Protein AF-A0A536BA18-F1 (afdb_monomer_lite)

Sequence (84 aa):
MKRLPVQKTYKLFIGGAFPRSESGRTLVAEGANVARASRKDLRDAVRIARQAGVGWAKATAYNRGQVLYRIAEMMETRRAELAS

pLDDT: mean 94.12, std 7.55, range [60.0, 98.62]

Radius of gyration: 17.01 Å; chains: 1; bounding box: 34×26×53 Å

Foldseek 3Di:
DDDDDDQDEQADCALNDRDAAPVNDWDDDPNHTYGDHDPVNVVRRVVSCVVCVVVVVPDDPVVVVVVVVVVVVVCVVCVVVVVD

Structure (mmCIF, N/CA/C/O backbone):
data_AF-A0A536BA18-F1
#
_entry.id   AF-A0A536BA18-F1
#
loop_
_atom_site.group_PDB
_atom_site.id
_atom_site.type_symbol
_atom_site.label_atom_id
_atom_site.label_alt_id
_atom_site.label_comp_id
_atom_site.label_asym_id
_atom_site.label_entity_id
_atom_site.label_seq_id
_atom_site.pdbx_PDB_ins_code
_atom_site.Cartn_x
_atom_site.Cartn_y
_atom_site.Cartn_z
_atom_site.occupancy
_atom_site.B_iso_or_equiv
_atom_site.auth_seq_id
_atom_site.auth_comp_id
_atom_site.auth_asym_id
_atom_site.auth_atom_id
_atom_site.pdbx_PDB_model_num
ATOM 1 N N . MET A 1 1 ? -6.898 -9.273 -36.569 1.00 60.00 1 MET A N 1
ATOM 2 C CA . MET A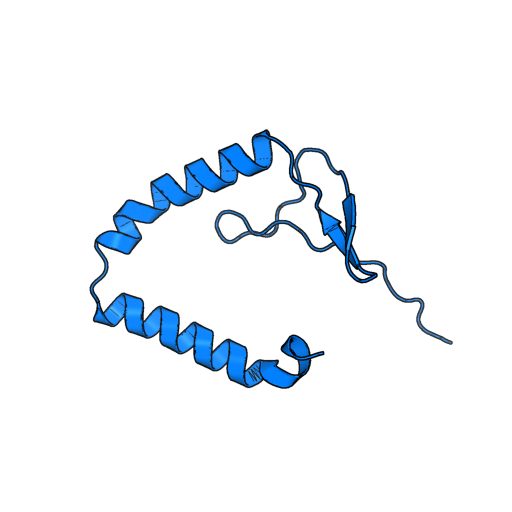 1 1 ? -5.562 -9.013 -35.975 1.00 60.00 1 MET A CA 1
ATOM 3 C C . MET A 1 1 ? -5.541 -9.522 -34.536 1.00 60.00 1 MET A C 1
ATOM 5 O O . MET A 1 1 ? -6.420 -9.148 -33.773 1.00 60.00 1 MET A O 1
ATOM 9 N N . LYS A 1 2 ? -4.589 -10.390 -34.164 1.00 72.50 2 LYS A N 1
ATOM 10 C CA . LYS A 1 2 ? -4.443 -10.914 -32.792 1.00 72.50 2 LYS A CA 1
ATOM 11 C C . LYS A 1 2 ? -3.652 -9.902 -31.955 1.00 72.50 2 LYS A C 1
ATOM 13 O O . LYS A 1 2 ? -2.543 -9.539 -32.335 1.00 72.50 2 LYS A O 1
ATOM 18 N N . ARG A 1 3 ? -4.222 -9.413 -30.849 1.00 77.06 3 ARG A N 1
ATOM 19 C CA . ARG A 1 3 ? -3.551 -8.462 -29.947 1.00 77.06 3 ARG A CA 1
ATOM 20 C C . ARG A 1 3 ? -2.322 -9.127 -29.323 1.00 77.06 3 ARG A C 1
ATOM 22 O O . ARG A 1 3 ? -2.449 -10.179 -28.701 1.00 77.06 3 ARG A O 1
ATOM 29 N N . LEU A 1 4 ? -1.155 -8.503 -29.469 1.00 78.19 4 LEU A N 1
ATOM 30 C CA . LEU A 1 4 ? 0.055 -8.934 -28.772 1.00 78.19 4 LEU A CA 1
ATOM 31 C C . LEU A 1 4 ? -0.087 -8.629 -27.270 1.00 78.19 4 LEU A C 1
ATOM 33 O O . LEU A 1 4 ? -0.490 -7.513 -26.915 1.00 78.19 4 LEU A O 1
ATOM 37 N N . PRO A 1 5 ? 0.207 -9.588 -26.377 1.00 77.12 5 PRO A N 1
ATOM 38 C CA . PRO A 1 5 ? 0.173 -9.338 -24.945 1.00 77.12 5 PRO A CA 1
ATOM 39 C C . PRO A 1 5 ? 1.275 -8.340 -24.575 1.00 77.12 5 PRO A C 1
ATOM 41 O O . PRO A 1 5 ? 2.454 -8.552 -24.849 1.00 77.12 5 PRO A O 1
ATOM 44 N N . VAL A 1 6 ? 0.881 -7.229 -23.953 1.00 80.75 6 VAL A N 1
ATOM 45 C CA . VAL A 1 6 ? 1.830 -6.251 -23.414 1.00 80.75 6 VAL A CA 1
ATOM 46 C C . VAL A 1 6 ? 2.417 -6.829 -22.136 1.00 80.75 6 VAL A C 1
ATOM 48 O O . VAL A 1 6 ? 1.695 -6.999 -21.152 1.00 80.75 6 VAL A O 1
ATOM 51 N N . GLN A 1 7 ? 3.719 -7.101 -22.148 1.00 76.00 7 GLN A N 1
ATOM 52 C CA . GLN A 1 7 ? 4.440 -7.542 -20.961 1.00 76.00 7 GLN A CA 1
ATOM 53 C C . GLN A 1 7 ? 4.481 -6.401 -19.943 1.00 76.00 7 GLN A C 1
ATOM 55 O O . GLN A 1 7 ? 5.090 -5.356 -20.180 1.00 76.00 7 GLN A O 1
ATOM 60 N N . LYS A 1 8 ? 3.787 -6.583 -18.819 1.00 86.38 8 LYS A N 1
ATOM 61 C CA . LYS A 1 8 ? 3.749 -5.615 -17.720 1.00 86.38 8 LYS A CA 1
ATOM 62 C C . LYS A 1 8 ? 4.651 -6.088 -16.589 1.00 86.38 8 LYS A C 1
ATOM 64 O O . LYS A 1 8 ? 4.697 -7.275 -16.282 1.00 86.38 8 LYS A O 1
ATOM 69 N N . THR A 1 9 ? 5.329 -5.137 -15.954 1.00 92.75 9 THR A N 1
ATOM 70 C CA . THR A 1 9 ? 6.069 -5.375 -14.714 1.00 92.75 9 THR A CA 1
ATOM 71 C C . THR A 1 9 ? 5.243 -4.890 -13.534 1.00 92.75 9 THR A C 1
ATOM 73 O O . THR A 1 9 ? 4.881 -3.710 -13.477 1.00 92.75 9 THR A O 1
ATOM 76 N N . TYR A 1 10 ? 4.993 -5.770 -12.570 1.00 94.50 10 TYR A N 1
ATOM 77 C CA . TYR A 1 10 ? 4.443 -5.382 -11.280 1.00 94.50 10 TYR A CA 1
ATOM 78 C C . TYR A 1 10 ? 5.486 -4.576 -10.507 1.00 94.50 10 TYR A C 1
ATOM 80 O O . TYR A 1 10 ? 6.604 -5.027 -10.244 1.00 94.50 10 TYR A O 1
ATOM 88 N N . LYS A 1 11 ? 5.120 -3.333 -10.203 1.00 96.31 11 LYS A N 1
ATOM 89 C CA . LYS A 1 11 ? 5.962 -2.375 -9.488 1.00 96.31 11 LYS A CA 1
ATOM 90 C C . LYS A 1 11 ? 5.852 -2.581 -7.979 1.00 96.31 11 LYS A C 1
ATOM 92 O O . LYS A 1 11 ? 4.901 -3.190 -7.497 1.00 96.31 11 LYS A O 1
ATOM 97 N N . LEU A 1 12 ? 6.802 -2.013 -7.241 1.00 97.12 12 LEU A N 1
ATOM 98 C CA . LEU A 1 12 ? 6.684 -1.895 -5.789 1.00 97.12 12 LEU A CA 1
ATOM 99 C C . LEU A 1 12 ? 5.510 -0.967 -5.448 1.00 97.12 12 LEU A C 1
ATOM 101 O O . LEU A 1 12 ? 5.197 -0.074 -6.233 1.00 97.12 12 LEU A O 1
ATOM 105 N N . PHE A 1 13 ? 4.900 -1.149 -4.279 1.00 97.69 13 PHE A N 1
ATOM 106 C CA . PHE A 1 13 ? 3.921 -0.213 -3.728 1.00 97.69 13 PHE A CA 1
ATOM 107 C C . PHE A 1 13 ? 4.488 0.406 -2.451 1.00 97.69 13 PHE A C 1
ATOM 109 O O . PHE A 1 13 ? 4.587 -0.255 -1.419 1.00 97.69 13 PHE A O 1
ATOM 116 N N . ILE A 1 14 ? 4.938 1.658 -2.540 1.00 97.81 14 ILE A N 1
ATOM 117 C CA . ILE A 1 14 ? 5.643 2.351 -1.457 1.00 97.81 14 ILE A CA 1
ATOM 118 C C . ILE A 1 14 ? 5.045 3.749 -1.315 1.00 97.81 14 ILE A C 1
ATOM 120 O O . ILE A 1 14 ? 4.989 4.506 -2.281 1.00 97.81 14 ILE A O 1
ATOM 124 N N . GLY A 1 15 ? 4.591 4.088 -0.104 1.00 95.69 15 GLY A N 1
ATOM 125 C CA . GLY A 1 15 ? 4.060 5.419 0.210 1.00 95.69 15 GLY A CA 1
ATOM 126 C C . GLY A 1 15 ? 2.820 5.819 -0.589 1.00 95.69 15 GLY A C 1
ATOM 127 O O . GLY A 1 15 ? 2.672 6.988 -0.922 1.00 95.69 15 GLY A O 1
ATOM 128 N N . GLY A 1 16 ? 1.953 4.862 -0.933 1.00 96.69 16 GLY A N 1
ATOM 129 C CA . GLY A 1 16 ? 0.746 5.130 -1.723 1.00 96.69 16 GLY A CA 1
ATOM 130 C C . GLY A 1 16 ? 0.987 5.275 -3.229 1.00 96.69 16 GLY A C 1
ATOM 131 O O . GLY A 1 16 ? 0.051 5.572 -3.964 1.00 96.69 16 GLY A O 1
ATOM 132 N N . ALA A 1 17 ? 2.214 5.048 -3.706 1.00 97.12 17 AL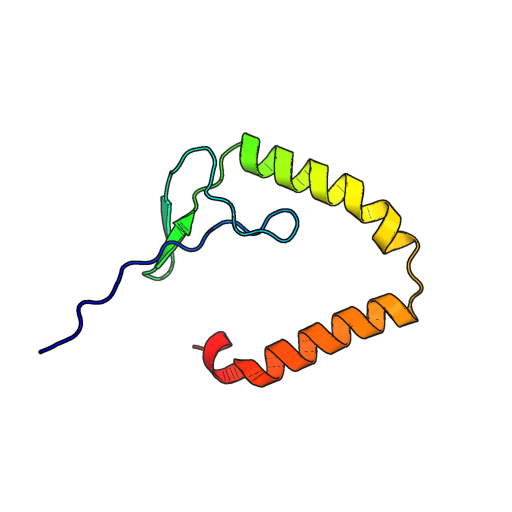A A N 1
ATOM 133 C CA . ALA A 1 17 ? 2.574 5.129 -5.117 1.00 97.12 17 ALA A CA 1
ATOM 134 C C . ALA A 1 17 ? 3.135 3.800 -5.640 1.00 97.12 17 ALA A C 1
ATOM 136 O O . ALA A 1 17 ? 3.572 2.944 -4.870 1.00 97.12 17 ALA A O 1
ATOM 137 N N . PHE A 1 18 ? 3.184 3.668 -6.971 1.00 96.94 18 PHE A N 1
ATOM 138 C CA . PHE A 1 18 ? 3.811 2.544 -7.674 1.00 96.94 18 PHE A CA 1
ATOM 139 C C . PHE A 1 18 ? 5.151 2.951 -8.323 1.00 96.94 18 PHE A C 1
ATOM 141 O O . PHE A 1 18 ? 5.215 3.100 -9.555 1.00 96.94 18 PHE A O 1
ATOM 148 N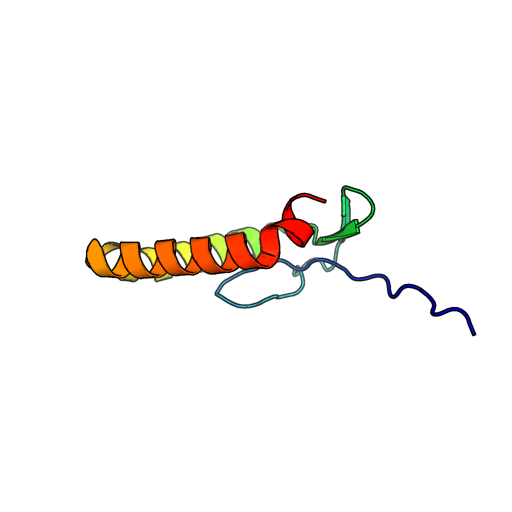 N . PRO A 1 19 ? 6.223 3.198 -7.540 1.00 95.75 19 PRO A N 1
ATOM 149 C CA . PRO A 1 19 ? 7.526 3.552 -8.087 1.00 95.75 19 PRO A CA 1
ATOM 150 C C . PRO A 1 19 ? 8.185 2.361 -8.793 1.00 95.75 19 PRO A C 1
ATOM 152 O O . PRO A 1 19 ? 7.935 1.194 -8.484 1.00 95.75 19 PRO A O 1
ATOM 155 N N . ARG A 1 20 ? 9.075 2.651 -9.746 1.00 94.62 20 ARG A N 1
ATOM 156 C CA . ARG A 1 20 ? 10.022 1.634 -10.227 1.00 94.62 20 ARG A CA 1
ATOM 157 C C . ARG A 1 20 ? 11.045 1.365 -9.120 1.00 94.62 20 ARG A C 1
ATOM 159 O O . ARG A 1 20 ? 11.386 2.292 -8.389 1.00 94.62 20 ARG A O 1
ATOM 166 N N . SER A 1 21 ? 11.536 0.127 -9.023 1.00 95.69 21 SER A N 1
ATOM 167 C CA . SER A 1 21 ? 12.712 -0.156 -8.189 1.00 95.69 21 SER A CA 1
ATOM 168 C C . SER A 1 21 ? 13.857 0.741 -8.635 1.00 95.69 21 SER A C 1
ATOM 170 O O . SER A 1 21 ? 14.078 0.892 -9.839 1.00 95.69 21 SER A O 1
ATOM 172 N N . GLU A 1 22 ? 14.597 1.293 -7.680 1.00 96.50 22 GLU A N 1
ATOM 173 C CA . GLU A 1 22 ? 15.766 2.111 -7.987 1.00 96.50 22 GLU A CA 1
ATOM 174 C C . GLU A 1 22 ? 16.800 1.346 -8.827 1.00 96.50 22 GLU A C 1
ATOM 176 O O . GLU A 1 22 ? 17.382 1.918 -9.743 1.00 96.50 22 GLU A O 1
ATOM 181 N N . SER A 1 23 ? 16.950 0.034 -8.615 1.00 94.31 23 SER A N 1
ATOM 182 C CA . SER A 1 23 ? 17.887 -0.775 -9.405 1.00 94.31 23 SER A CA 1
ATOM 183 C C . SER A 1 23 ? 17.416 -1.074 -10.834 1.00 94.31 23 SER A C 1
ATOM 185 O O . SER A 1 23 ? 18.176 -1.635 -11.618 1.00 94.31 23 SER A O 1
ATOM 187 N N . GLY A 1 24 ? 16.146 -0.804 -11.162 1.00 94.75 24 GLY A N 1
ATOM 188 C CA . GLY A 1 24 ? 15.525 -1.168 -12.442 1.00 94.75 24 GLY A CA 1
ATOM 189 C C . GLY A 1 24 ? 15.391 -2.677 -12.698 1.00 94.75 24 GLY A C 1
ATOM 190 O O . GLY A 1 24 ? 14.815 -3.074 -13.708 1.00 94.75 24 GLY A O 1
ATOM 191 N N . ARG A 1 25 ? 15.894 -3.526 -11.795 1.00 95.94 25 ARG A N 1
ATOM 192 C CA . ARG A 1 25 ? 15.927 -4.979 -11.970 1.00 95.94 25 ARG A CA 1
ATOM 193 C C . ARG A 1 25 ? 14.544 -5.595 -11.825 1.00 95.94 25 ARG A C 1
ATOM 195 O O . ARG A 1 25 ? 13.726 -5.174 -11.003 1.00 95.94 25 ARG A O 1
ATOM 202 N N . THR A 1 26 ? 14.338 -6.670 -12.567 1.00 96.19 26 THR A N 1
ATOM 203 C CA . THR A 1 26 ? 13.136 -7.498 -12.527 1.00 96.19 26 THR A CA 1
ATOM 204 C C . THR A 1 26 ? 13.507 -8.960 -12.316 1.00 96.19 26 THR A C 1
ATOM 206 O O . THR A 1 26 ? 14.654 -9.364 -12.519 1.00 96.19 26 THR A O 1
AT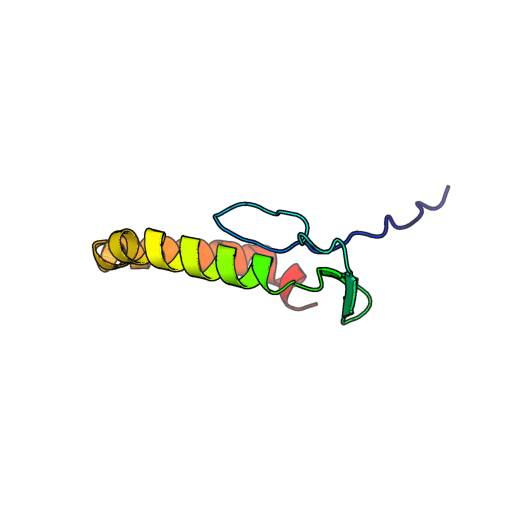OM 209 N N . LEU A 1 27 ? 12.543 -9.744 -11.849 1.00 95.25 27 LEU A N 1
ATOM 210 C CA . LEU A 1 27 ? 12.590 -11.202 -11.847 1.00 95.25 27 LEU A CA 1
ATOM 211 C C . LEU A 1 27 ? 11.241 -11.740 -12.326 1.00 95.25 27 LEU A C 1
ATOM 213 O O . LEU A 1 27 ? 10.237 -11.030 -12.251 1.00 95.25 27 LEU A O 1
ATOM 217 N N . VAL A 1 28 ? 11.224 -12.970 -12.831 1.00 95.31 28 VAL A N 1
ATOM 218 C CA . VAL A 1 28 ? 9.979 -13.651 -13.200 1.00 95.31 28 VAL A CA 1
ATOM 219 C C . VAL A 1 28 ? 9.477 -14.429 -11.988 1.00 95.31 28 VAL A C 1
ATOM 221 O O . VAL A 1 28 ? 10.216 -15.239 -11.433 1.00 95.31 28 VAL A O 1
ATOM 224 N N . ALA A 1 29 ? 8.237 -14.175 -11.584 1.00 91.69 29 ALA A N 1
ATOM 225 C CA . ALA A 1 29 ? 7.521 -14.911 -10.549 1.00 91.69 29 ALA A CA 1
ATOM 226 C C . ALA A 1 29 ? 6.149 -15.296 -11.106 1.00 91.69 29 ALA A C 1
ATOM 228 O O . ALA A 1 29 ? 5.452 -14.433 -11.632 1.00 91.69 29 ALA A O 1
ATOM 229 N N . GLU A 1 30 ? 5.799 -16.584 -11.051 1.00 89.69 30 GLU A N 1
ATOM 230 C CA . GLU A 1 30 ? 4.495 -17.096 -11.518 1.00 89.69 30 GLU A CA 1
ATOM 231 C C . GLU A 1 30 ? 4.141 -16.653 -12.956 1.00 89.69 30 GLU A C 1
ATOM 233 O O . GLU A 1 30 ? 3.013 -16.300 -13.278 1.00 89.69 30 GLU A O 1
ATOM 238 N N . GLY A 1 31 ? 5.141 -16.621 -13.847 1.00 88.81 31 GLY A N 1
ATOM 239 C CA . GLY A 1 31 ? 4.960 -16.192 -15.241 1.00 88.81 31 GLY A CA 1
ATOM 240 C C . GLY A 1 31 ? 4.824 -14.676 -15.446 1.00 88.81 31 GLY A C 1
ATOM 241 O O . GLY A 1 31 ? 4.682 -14.229 -16.584 1.00 88.81 31 GLY A O 1
ATOM 242 N N . ALA A 1 32 ? 4.925 -13.872 -14.384 1.00 90.75 32 ALA A N 1
ATOM 243 C CA . ALA A 1 32 ? 4.859 -12.417 -14.425 1.00 90.75 32 ALA A CA 1
ATOM 244 C C . ALA A 1 32 ? 6.206 -11.753 -14.104 1.00 90.75 32 ALA A C 1
ATOM 246 O O . ALA A 1 32 ? 6.982 -12.222 -13.274 1.00 90.75 32 ALA A O 1
ATOM 247 N N . ASN A 1 33 ? 6.474 -10.601 -14.726 1.00 94.62 33 ASN A N 1
ATOM 248 C CA . ASN A 1 33 ? 7.618 -9.768 -14.357 1.00 94.62 33 ASN A CA 1
ATOM 249 C C . ASN A 1 33 ? 7.299 -8.984 -13.080 1.00 94.62 33 ASN A C 1
ATOM 251 O O . ASN A 1 33 ? 6.342 -8.210 -13.051 1.00 94.62 33 ASN A O 1
ATOM 255 N N . VAL A 1 34 ? 8.140 -9.098 -12.055 1.00 95.94 34 VAL A N 1
ATOM 256 C CA . VAL A 1 34 ? 8.022 -8.336 -10.804 1.00 95.94 34 VAL A CA 1
ATOM 257 C C . VAL A 1 34 ? 9.309 -7.565 -10.518 1.00 95.94 34 VAL A C 1
ATOM 259 O O . VAL A 1 34 ? 10.405 -7.980 -10.903 1.00 95.94 34 VAL A O 1
ATOM 262 N N . ALA A 1 35 ? 9.194 -6.407 -9.868 1.00 96.81 35 ALA A N 1
ATOM 263 C CA . ALA A 1 35 ? 10.352 -5.609 -9.479 1.00 96.81 35 ALA A CA 1
ATOM 264 C C . ALA A 1 35 ? 11.228 -6.352 -8.453 1.00 96.81 35 ALA A C 1
ATOM 266 O O . ALA A 1 35 ? 10.742 -6.817 -7.423 1.00 96.81 35 ALA A O 1
ATOM 267 N N . ARG A 1 36 ? 12.545 -6.403 -8.690 1.00 97.12 36 ARG A N 1
ATOM 268 C CA . ARG A 1 36 ? 13.522 -6.932 -7.730 1.00 97.12 36 ARG A CA 1
ATOM 269 C C . ARG A 1 36 ? 14.076 -5.790 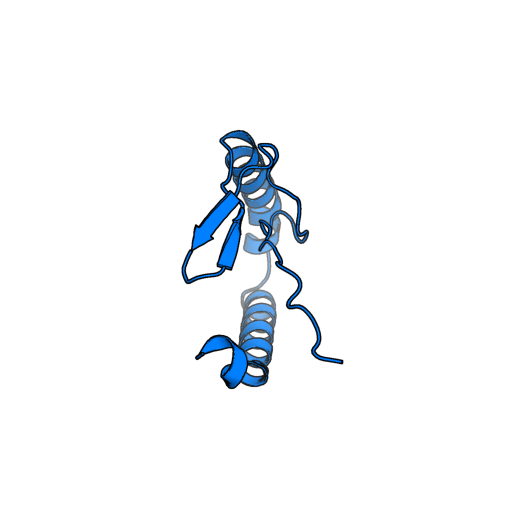-6.880 1.00 97.12 36 ARG A C 1
ATOM 271 O O . ARG A 1 36 ? 15.029 -5.124 -7.285 1.00 97.12 36 ARG A O 1
ATOM 278 N N . ALA A 1 37 ? 13.486 -5.596 -5.701 1.00 97.19 37 ALA A N 1
ATOM 279 C CA . ALA A 1 37 ? 13.821 -4.496 -4.798 1.00 97.19 37 ALA A CA 1
ATOM 280 C C . ALA A 1 37 ? 15.327 -4.409 -4.471 1.00 97.19 37 ALA A C 1
ATOM 282 O O . ALA A 1 37 ? 16.017 -5.417 -4.278 1.00 97.19 37 ALA A O 1
ATOM 283 N N . SER A 1 38 ? 15.839 -3.179 -4.406 1.00 97.75 38 SER A N 1
ATOM 284 C CA . SER A 1 38 ? 17.188 -2.862 -3.943 1.00 97.75 38 SER A CA 1
ATOM 285 C C . SER A 1 38 ? 17.207 -2.588 -2.433 1.00 97.75 38 SER A C 1
ATOM 287 O O . SER A 1 38 ? 16.172 -2.450 -1.776 1.00 97.75 38 SER A O 1
ATOM 289 N N . ARG A 1 39 ? 18.409 -2.465 -1.855 1.00 98.12 39 ARG A N 1
ATOM 290 C CA . ARG A 1 39 ? 18.565 -2.042 -0.451 1.00 98.12 39 ARG A CA 1
ATOM 291 C C . ARG A 1 39 ? 18.012 -0.634 -0.206 1.00 98.12 39 ARG A C 1
ATOM 293 O O . ARG A 1 39 ? 17.583 -0.339 0.908 1.00 98.12 39 ARG A O 1
ATOM 300 N N . LYS A 1 40 ? 18.034 0.237 -1.221 1.00 97.25 40 LYS A N 1
ATOM 301 C CA . LYS A 1 40 ? 17.476 1.587 -1.119 1.00 97.25 40 LYS A CA 1
ATOM 302 C C . LYS A 1 40 ? 15.951 1.543 -1.101 1.00 97.25 40 LYS A C 1
ATOM 304 O O . LYS A 1 40 ? 15.365 2.180 -0.234 1.00 97.25 40 LYS A O 1
ATOM 309 N N . ASP A 1 41 ? 15.337 0.737 -1.968 1.00 98.19 41 ASP A N 1
ATOM 310 C CA . ASP A 1 41 ? 13.879 0.556 -1.986 1.00 98.19 41 ASP A CA 1
ATOM 311 C C . ASP A 1 41 ? 13.357 0.102 -0.611 1.00 98.19 41 ASP A C 1
ATOM 313 O O . ASP A 1 41 ? 12.403 0.675 -0.086 1.00 98.19 41 ASP A O 1
ATOM 317 N N . LEU A 1 42 ? 14.035 -0.871 0.018 1.00 98.12 42 LEU A N 1
ATOM 318 C CA . LEU A 1 42 ? 13.704 -1.327 1.374 1.00 98.12 42 LEU A CA 1
ATOM 319 C C . LEU A 1 42 ? 13.828 -0.198 2.406 1.00 98.12 42 LEU A C 1
ATOM 321 O O . LEU A 1 42 ? 12.938 -0.008 3.233 1.00 98.12 42 LEU A O 1
ATOM 325 N N . ARG A 1 43 ? 14.925 0.568 2.362 1.00 98.44 43 ARG A N 1
ATOM 326 C CA . ARG A 1 43 ? 15.152 1.691 3.282 1.00 98.44 43 ARG A CA 1
ATOM 327 C C . ARG A 1 43 ? 14.061 2.752 3.150 1.00 98.44 43 ARG A C 1
ATOM 329 O O . ARG A 1 43 ? 13.578 3.252 4.163 1.00 98.44 43 ARG A O 1
ATOM 336 N N . ASP A 1 44 ? 13.668 3.077 1.922 1.00 98.00 44 ASP A N 1
ATOM 337 C CA . ASP A 1 44 ? 12.598 4.033 1.646 1.00 98.00 44 ASP A CA 1
ATOM 338 C C . ASP A 1 44 ? 11.243 3.521 2.146 1.00 98.00 44 ASP A C 1
ATOM 340 O O . ASP A 1 44 ? 10.525 4.269 2.813 1.00 98.00 44 ASP A O 1
ATOM 344 N N . ALA A 1 45 ? 10.930 2.240 1.923 1.00 98.44 45 ALA A N 1
ATOM 345 C CA . ALA A 1 45 ? 9.716 1.613 2.439 1.00 98.44 45 ALA A CA 1
ATOM 346 C C . ALA A 1 45 ? 9.638 1.670 3.974 1.00 98.44 45 ALA A C 1
ATOM 348 O O . ALA A 1 45 ? 8.634 2.125 4.524 1.00 98.44 45 ALA A O 1
ATOM 349 N N . VAL A 1 46 ? 10.713 1.285 4.674 1.00 98.38 46 VAL A N 1
ATOM 350 C CA . VAL A 1 46 ? 10.772 1.308 6.147 1.00 98.38 46 VAL A CA 1
ATOM 351 C C . VAL A 1 46 ? 10.675 2.733 6.689 1.00 98.38 46 VAL A C 1
ATOM 353 O O . VAL A 1 46 ? 9.938 2.981 7.644 1.00 98.38 46 VAL A O 1
ATOM 356 N N . ARG A 1 47 ? 11.379 3.691 6.074 1.00 98.31 47 ARG A N 1
ATOM 357 C CA . ARG A 1 47 ? 11.334 5.103 6.474 1.00 98.31 47 ARG A CA 1
ATOM 358 C C . ARG A 1 47 ? 9.914 5.662 6.381 1.00 98.31 47 ARG A C 1
ATOM 360 O O . ARG A 1 47 ? 9.447 6.280 7.335 1.00 98.31 47 ARG A O 1
ATOM 367 N N . ILE A 1 48 ? 9.224 5.422 5.265 1.00 97.94 48 ILE A N 1
ATOM 368 C CA . ILE A 1 48 ? 7.846 5.885 5.057 1.00 97.94 48 ILE A CA 1
ATOM 369 C C . ILE A 1 48 ? 6.888 5.193 6.033 1.00 97.94 48 ILE A C 1
ATOM 371 O O . ILE A 1 48 ? 6.069 5.861 6.661 1.00 97.94 48 ILE A O 1
ATOM 375 N N . ALA A 1 49 ? 7.025 3.878 6.230 1.00 98.19 49 ALA A N 1
ATOM 376 C CA . ALA A 1 49 ? 6.213 3.139 7.194 1.00 98.19 49 ALA A CA 1
ATOM 377 C C . ALA A 1 49 ? 6.390 3.676 8.625 1.00 98.19 49 ALA A C 1
ATOM 379 O O . ALA A 1 49 ? 5.408 3.883 9.338 1.00 98.19 49 ALA A O 1
ATOM 380 N N . ARG A 1 50 ? 7.630 3.980 9.037 1.00 98.12 50 ARG A N 1
ATOM 381 C CA . ARG A 1 50 ? 7.921 4.565 10.354 1.00 98.12 50 ARG A CA 1
ATOM 382 C C . ARG A 1 50 ? 7.280 5.941 10.529 1.00 98.12 50 ARG A C 1
ATOM 384 O O . ARG A 1 50 ? 6.761 6.222 11.606 1.00 98.12 50 ARG A O 1
ATOM 391 N N . GLN A 1 51 ? 7.304 6.776 9.491 1.00 97.38 51 GLN A N 1
ATOM 392 C CA . GLN A 1 51 ? 6.669 8.098 9.501 1.00 97.38 51 GLN A CA 1
ATOM 393 C C . GLN A 1 51 ? 5.138 7.991 9.596 1.00 97.38 51 GLN A C 1
ATOM 395 O O . GLN A 1 51 ? 4.523 8.691 10.397 1.00 97.38 51 GLN A O 1
ATOM 400 N N . ALA A 1 52 ? 4.524 7.077 8.840 1.00 97.25 52 ALA A N 1
ATOM 401 C CA . ALA A 1 52 ? 3.073 6.878 8.836 1.00 97.25 52 ALA A CA 1
ATOM 402 C C . ALA A 1 52 ? 2.537 6.217 10.123 1.00 97.25 52 ALA A C 1
ATOM 404 O O . ALA A 1 52 ? 1.403 6.480 10.533 1.00 97.25 52 ALA A O 1
ATOM 405 N N . GLY A 1 53 ? 3.347 5.379 10.781 1.00 97.25 53 GLY A N 1
ATOM 406 C CA . GLY A 1 53 ? 2.922 4.551 11.912 1.00 97.25 53 GLY A CA 1
ATOM 407 C C . GLY A 1 53 ? 2.338 5.335 13.089 1.00 97.25 53 GLY A C 1
ATOM 408 O O . GLY A 1 53 ? 1.345 4.905 13.670 1.00 97.25 53 GLY A O 1
ATOM 409 N N . VAL A 1 54 ? 2.888 6.513 13.409 1.00 96.81 54 VAL A N 1
ATOM 410 C CA . VAL A 1 54 ? 2.383 7.352 14.514 1.00 96.81 54 VAL A CA 1
ATOM 411 C C . VAL A 1 54 ? 0.964 7.851 14.230 1.00 96.81 54 VAL A C 1
ATOM 413 O O . VAL A 1 54 ? 0.120 7.835 15.123 1.00 96.81 54 VAL A O 1
ATOM 416 N N . GLY A 1 55 ? 0.683 8.267 12.992 1.00 97.25 55 GLY A N 1
ATOM 417 C CA . GLY A 1 55 ? -0.653 8.714 12.593 1.00 97.25 55 GLY A CA 1
ATOM 418 C C . GLY A 1 55 ? -1.675 7.580 12.654 1.00 97.25 55 GLY A C 1
ATOM 419 O O . GLY A 1 55 ? -2.748 7.743 13.231 1.00 97.25 55 GLY A O 1
ATOM 420 N N . TRP A 1 56 ? -1.311 6.402 12.142 1.00 97.44 56 TRP A N 1
ATOM 421 C CA . TRP A 1 56 ? -2.172 5.217 12.185 1.00 97.44 56 TRP A CA 1
ATOM 422 C C . TRP A 1 56 ? -2.456 4.732 13.614 1.00 97.44 56 TRP A C 1
ATOM 424 O O . TRP A 1 56 ? -3.593 4.389 13.947 1.00 97.44 56 TRP A O 1
ATOM 434 N N . ALA A 1 57 ? -1.442 4.747 14.483 1.00 97.44 57 ALA A N 1
ATOM 435 C CA . ALA A 1 57 ? -1.585 4.357 15.883 1.00 97.44 57 ALA A CA 1
ATOM 436 C C . ALA A 1 57 ? -2.530 5.292 16.657 1.00 97.44 57 ALA A C 1
ATOM 438 O O . ALA A 1 57 ? -3.290 4.826 17.503 1.00 97.44 57 ALA A O 1
ATOM 439 N N . LYS A 1 58 ? -2.522 6.593 16.336 1.00 98.06 58 LYS A N 1
ATOM 440 C CA . LYS A 1 58 ? -3.412 7.597 16.944 1.00 98.06 58 LYS A CA 1
ATOM 441 C C . LYS A 1 58 ? -4.861 7.524 16.457 1.00 98.06 58 LYS A C 1
ATOM 443 O O . LYS A 1 58 ? -5.737 8.070 17.122 1.00 98.06 58 LYS A O 1
ATOM 448 N N . ALA A 1 59 ? -5.132 6.889 15.316 1.00 98.00 59 ALA A N 1
ATOM 449 C CA . ALA A 1 59 ? -6.501 6.717 14.840 1.00 98.00 59 ALA A CA 1
ATOM 450 C C . ALA A 1 59 ? -7.334 5.907 15.851 1.00 98.00 59 ALA A C 1
ATOM 452 O O . ALA A 1 59 ? -6.818 5.038 16.555 1.00 98.00 59 ALA A O 1
ATOM 453 N N . THR A 1 60 ? -8.639 6.163 15.927 1.00 98.44 60 THR A N 1
ATOM 454 C CA . THR A 1 60 ? -9.529 5.370 16.784 1.00 98.44 60 THR A CA 1
ATOM 455 C C . THR A 1 60 ? -9.672 3.947 16.241 1.00 98.44 60 THR A C 1
ATOM 457 O O . THR A 1 60 ? -9.474 3.693 15.048 1.00 98.44 60 THR A O 1
ATOM 460 N N . ALA A 1 61 ? -10.055 3.002 17.105 1.00 98.25 61 ALA A N 1
ATOM 461 C CA . ALA A 1 61 ? -10.361 1.638 16.672 1.00 98.25 61 ALA A CA 1
ATOM 462 C C . ALA A 1 61 ? -11.454 1.616 15.588 1.00 98.25 61 ALA A C 1
ATOM 464 O O . ALA A 1 61 ? -11.315 0.894 14.604 1.00 98.25 61 ALA A O 1
ATOM 465 N N . TYR A 1 62 ? -12.472 2.475 15.721 1.00 98.31 62 TYR A N 1
ATOM 466 C CA . TYR A 1 62 ? -13.532 2.635 14.727 1.00 98.31 62 TYR A CA 1
ATOM 467 C C . TYR A 1 62 ? -12.989 3.061 13.355 1.00 98.31 62 TYR A C 1
ATOM 469 O O . TYR A 1 62 ? -13.258 2.393 12.361 1.00 98.31 62 TYR A O 1
ATOM 477 N N . ASN A 1 63 ? -12.155 4.107 13.293 1.00 98.44 63 ASN A N 1
ATOM 478 C CA . ASN A 1 63 ? -11.604 4.598 12.023 1.00 98.44 63 ASN A CA 1
ATOM 479 C C . ASN A 1 63 ? -10.718 3.553 11.336 1.00 98.44 63 ASN A C 1
ATOM 481 O O . ASN A 1 63 ? -10.801 3.369 10.123 1.00 98.44 63 ASN A O 1
ATOM 485 N N . ARG A 1 64 ? -9.888 2.833 12.104 1.00 98.38 64 ARG A N 1
ATOM 486 C CA . ARG A 1 64 ? -9.103 1.721 11.549 1.00 98.38 64 ARG A CA 1
ATOM 487 C C . ARG A 1 64 ? -10.006 0.599 11.039 1.00 98.38 64 ARG A C 1
ATOM 489 O O . ARG A 1 64 ? -9.748 0.065 9.965 1.00 98.38 64 ARG A O 1
ATOM 496 N N . GLY A 1 65 ? -11.069 0.283 11.780 1.00 98.50 65 GLY A N 1
ATOM 497 C CA . GLY A 1 65 ? -12.081 -0.693 11.383 1.00 98.50 65 GLY A CA 1
ATOM 498 C C . GLY A 1 65 ? -12.745 -0.338 10.053 1.00 98.50 65 GLY A C 1
ATOM 499 O O . GLY A 1 65 ? -12.830 -1.194 9.182 1.00 98.50 65 GLY A O 1
ATOM 500 N N . GLN A 1 66 ? -13.117 0.929 9.849 1.00 98.62 66 GLN A N 1
ATOM 501 C CA . GLN A 1 66 ? -13.694 1.409 8.586 1.00 98.62 66 GLN A CA 1
ATOM 502 C C . GLN A 1 66 ? -12.745 1.211 7.395 1.00 98.62 66 GLN A C 1
ATOM 504 O O . GLN A 1 66 ? -13.161 0.725 6.345 1.00 98.62 66 GLN A O 1
ATOM 509 N N . VAL A 1 67 ? -11.454 1.522 7.559 1.00 98.00 67 VAL A N 1
ATOM 510 C CA . VAL A 1 67 ? -10.450 1.298 6.503 1.00 98.00 67 VAL A CA 1
ATOM 511 C C . VAL A 1 67 ? -10.315 -0.190 6.173 1.00 98.00 67 VAL A C 1
ATOM 513 O O . VAL A 1 67 ? -10.297 -0.556 5.000 1.00 98.00 67 VAL A O 1
ATOM 516 N N . LEU A 1 68 ? -10.249 -1.056 7.189 1.00 98.19 68 LEU A N 1
ATOM 517 C CA . LEU A 1 68 ? -10.153 -2.505 6.987 1.00 98.19 68 LEU A CA 1
ATOM 518 C C . LEU A 1 68 ? -11.411 -3.081 6.329 1.00 98.19 68 LEU A C 1
ATOM 520 O O . LEU A 1 68 ? -11.301 -3.903 5.423 1.00 98.19 68 LEU A O 1
ATOM 524 N N . TYR A 1 69 ? -12.591 -2.616 6.736 1.00 98.44 69 TYR A N 1
ATOM 525 C CA . TYR A 1 69 ? -13.855 -3.027 6.134 1.00 98.44 69 TYR A CA 1
ATOM 526 C C . TYR A 1 69 ? -13.913 -2.637 4.654 1.00 98.44 69 TYR A C 1
ATOM 528 O O . TYR A 1 69 ? -14.230 -3.465 3.805 1.00 98.44 69 TYR A O 1
ATOM 536 N N . ARG A 1 70 ? -13.481 -1.416 4.316 1.00 98.31 70 ARG A N 1
ATOM 537 C CA . ARG A 1 70 ? -13.402 -0.972 2.921 1.00 98.31 70 ARG A CA 1
ATOM 538 C C . ARG A 1 70 ? -12.456 -1.839 2.084 1.00 98.31 70 ARG A C 1
ATOM 540 O O . ARG A 1 70 ? -12.764 -2.134 0.930 1.00 98.31 70 ARG A O 1
ATOM 547 N N . ILE A 1 71 ? -11.319 -2.258 2.648 1.00 97.62 71 ILE A N 1
ATOM 548 C CA . ILE A 1 71 ? -10.399 -3.199 1.987 1.00 97.62 71 ILE A CA 1
ATOM 549 C C . ILE A 1 71 ? -11.107 -4.535 1.728 1.00 97.62 71 ILE A C 1
ATOM 551 O O . ILE A 1 71 ? -11.014 -5.050 0.615 1.00 97.62 71 ILE A O 1
ATOM 555 N N . ALA A 1 72 ? -11.853 -5.061 2.703 1.00 98.12 72 ALA A N 1
ATOM 556 C CA . ALA A 1 72 ? -12.609 -6.303 2.543 1.00 98.12 72 ALA A CA 1
ATOM 557 C C . ALA A 1 72 ? -13.654 -6.206 1.416 1.00 98.12 72 ALA A C 1
ATOM 559 O O . ALA A 1 72 ? -13.694 -7.079 0.554 1.00 98.12 72 ALA A O 1
ATOM 560 N N . GLU A 1 73 ? -14.421 -5.114 1.336 1.00 98.31 73 GLU A N 1
ATOM 561 C CA . GLU A 1 73 ? -15.380 -4.887 0.240 1.00 98.31 73 GLU A CA 1
ATOM 562 C C . GLU A 1 73 ? -14.702 -4.856 -1.140 1.00 98.31 73 GLU A C 1
ATOM 564 O O . GLU A 1 73 ? -15.216 -5.403 -2.121 1.00 98.31 73 GLU A O 1
ATOM 569 N N . MET A 1 74 ? -13.531 -4.213 -1.232 1.00 97.44 74 MET A N 1
ATOM 570 C CA . MET A 1 74 ? -12.751 -4.173 -2.471 1.00 97.44 74 MET A CA 1
ATOM 571 C C . MET A 1 74 ? -12.225 -5.557 -2.861 1.00 97.44 74 MET A C 1
ATOM 573 O O . MET A 1 74 ? -12.185 -5.873 -4.051 1.00 97.44 74 MET A O 1
ATOM 577 N N . MET A 1 75 ? -11.822 -6.370 -1.883 1.00 96.81 75 MET A N 1
ATOM 578 C CA . MET A 1 75 ? -11.380 -7.744 -2.115 1.00 96.81 75 MET A CA 1
ATOM 579 C C . MET A 1 75 ? -12.540 -8.632 -2.567 1.00 96.81 75 MET A C 1
ATOM 581 O O . MET A 1 75 ? -12.383 -9.352 -3.548 1.00 96.81 75 MET A O 1
ATOM 585 N N . GLU A 1 76 ? -13.705 -8.527 -1.923 1.00 97.00 76 GLU A N 1
ATOM 586 C CA . GLU A 1 76 ? -14.905 -9.300 -2.271 1.00 97.00 76 GLU A CA 1
ATOM 587 C C . GLU A 1 76 ? -15.334 -9.029 -3.718 1.00 97.00 76 GLU A C 1
ATOM 589 O O . GLU A 1 76 ? -15.502 -9.948 -4.518 1.00 97.00 76 GLU A O 1
ATOM 594 N N . THR A 1 77 ? -15.380 -7.750 -4.105 1.00 97.06 77 THR A N 1
ATOM 595 C CA . THR A 1 77 ? -15.724 -7.334 -5.477 1.00 97.06 77 THR A CA 1
ATOM 596 C C . THR A 1 77 ? -14.757 -7.910 -6.521 1.00 97.06 77 THR A C 1
ATOM 598 O O . THR A 1 77 ? -15.138 -8.148 -7.66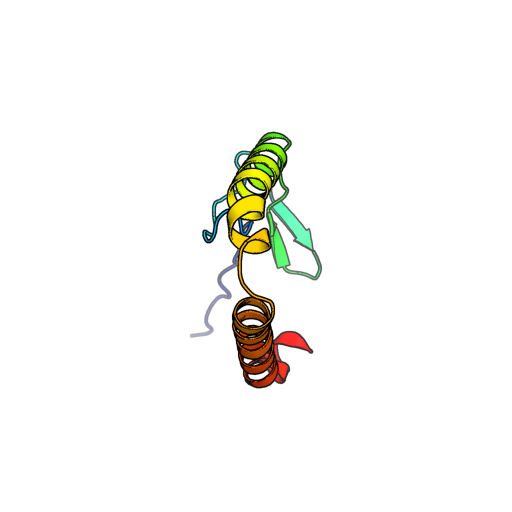5 1.00 97.06 77 THR A O 1
ATOM 601 N N . ARG A 1 78 ? -13.494 -8.144 -6.142 1.00 96.62 78 ARG A N 1
ATOM 602 C CA . ARG A 1 78 ? -12.421 -8.621 -7.030 1.00 96.62 78 ARG A CA 1
ATOM 603 C C . ARG A 1 78 ? -12.059 -10.087 -6.802 1.00 96.62 78 ARG A C 1
ATOM 605 O O . ARG A 1 78 ? -11.034 -10.542 -7.304 1.00 96.62 78 ARG A O 1
ATOM 612 N N . ARG A 1 79 ? -12.895 -10.845 -6.085 1.00 96.19 79 ARG A N 1
ATOM 613 C CA . ARG A 1 79 ? -12.628 -12.237 -5.695 1.00 96.19 79 ARG A CA 1
ATOM 614 C C . ARG A 1 79 ? -12.185 -13.113 -6.867 1.00 96.19 79 ARG A C 1
ATOM 616 O O . ARG A 1 79 ? -11.225 -13.863 -6.732 1.00 96.19 79 ARG A O 1
ATOM 623 N N . ALA A 1 80 ? -12.862 -13.009 -8.011 1.00 95.88 80 ALA A N 1
ATOM 624 C CA . ALA A 1 80 ? -12.542 -13.807 -9.195 1.00 95.88 80 ALA A CA 1
ATOM 625 C C . ALA A 1 80 ? -11.145 -13.506 -9.768 1.00 95.88 80 ALA A C 1
ATOM 627 O O . ALA A 1 80 ? -10.484 -14.423 -10.234 1.00 95.88 80 ALA A O 1
ATOM 628 N N . GLU A 1 81 ? -10.688 -12.250 -9.702 1.00 91.44 81 GLU A N 1
ATOM 629 C CA . GLU A 1 81 ? -9.351 -11.841 -10.162 1.00 91.44 81 GLU A CA 1
ATOM 630 C C . GLU A 1 81 ? -8.239 -12.218 -9.174 1.00 91.44 81 GLU A C 1
ATOM 632 O O . GLU A 1 81 ? -7.076 -12.278 -9.556 1.00 91.44 81 GLU A O 1
ATOM 637 N N . LEU A 1 82 ? -8.575 -12.384 -7.890 1.00 90.56 82 LEU A N 1
ATOM 638 C CA . LEU A 1 82 ? -7.614 -12.653 -6.815 1.00 90.56 82 LEU A CA 1
ATOM 639 C C . LEU A 1 82 ? -7.429 -14.149 -6.525 1.00 90.56 82 LEU A C 1
ATOM 641 O O . LEU A 1 82 ? -6.433 -14.522 -5.916 1.00 90.56 82 LEU A O 1
ATOM 645 N N . ALA A 1 83 ? -8.399 -14.984 -6.901 1.00 87.50 83 ALA A N 1
ATOM 646 C CA . ALA A 1 83 ? -8.376 -16.433 -6.689 1.00 87.50 83 ALA A CA 1
ATOM 647 C C . ALA A 1 83 ? -7.867 -17.232 -7.905 1.00 87.50 83 ALA A C 1
ATOM 649 O O . ALA A 1 83 ? -7.800 -18.460 -7.834 1.00 87.50 83 ALA A O 1
ATOM 650 N N . SER A 1 84 ? -7.576 -16.547 -9.013 1.00 63.88 84 SER A N 1
ATOM 651 C CA . SER A 1 84 ? -6.988 -17.097 -10.241 1.00 63.88 84 SER A CA 1
ATOM 652 C C . SER A 1 84 ? -5.470 -17.025 -10.212 1.00 63.88 84 SER A C 1
ATOM 654 O O . SER A 1 84 ? -4.840 -17.982 -10.703 1.00 63.88 84 SER A O 1
#

Secondary structure (DSSP, 8-state):
-PPPP--PEEPP-BTTB-PPPTT--EEEETTEEEE---HHHHHHHHHHHHHHHHHHHHS-HHHHHHHHHHHHHHHHHTHHHH--